Protein AF-A0A2D1U3M1-F1 (afdb_monomer_lite)

Secondary structure (DSSP, 8-state):
---EEEEEEETTTTEEEEEEE-S-SS--EEEEETTEEEEEE--SS---HHHHHHHHHHHHHHHHH--

Structure (mmCIF, N/CA/C/O backbone):
data_AF-A0A2D1U3M1-F1
#
_entry.id   AF-A0A2D1U3M1-F1
#
loop_
_atom_site.group_PDB
_atom_site.id
_atom_site.type_symbol
_atom_site.label_atom_id
_atom_site.label_alt_id
_atom_site.label_comp_id
_atom_site.label_asym_id
_atom_site.label_entity_id
_atom_site.label_seq_id
_atom_site.pdbx_PDB_ins_code
_atom_site.Cartn_x
_atom_site.Cartn_y
_atom_site.Cartn_z
_atom_site.occupancy
_atom_site.B_iso_or_equiv
_atom_site.auth_seq_id
_atom_site.auth_comp_id
_atom_site.auth_asym_id
_atom_site.auth_atom_id
_atom_site.pdbx_PDB_model_num
ATOM 1 N N . MET A 1 1 ? -11.731 15.206 -9.680 1.00 42.09 1 MET A N 1
ATOM 2 C CA . MET A 1 1 ? -12.234 13.832 -9.508 1.00 42.09 1 MET A CA 1
ATOM 3 C C . MET A 1 1 ? -12.047 13.521 -8.044 1.00 42.09 1 MET A C 1
ATOM 5 O O . MET A 1 1 ? -10.924 13.652 -7.576 1.00 42.09 1 MET A O 1
ATOM 9 N N . GLU A 1 2 ? -13.130 13.259 -7.321 1.00 45.34 2 GLU A N 1
ATOM 10 C CA . GLU A 1 2 ? -13.050 12.782 -5.939 1.00 45.34 2 GLU A CA 1
ATOM 11 C C . GLU A 1 2 ? -12.563 11.330 -6.001 1.00 45.34 2 GLU A C 1
ATOM 13 O O . GLU A 1 2 ? -13.138 10.514 -6.721 1.00 45.34 2 GLU A O 1
ATOM 18 N N . LEU A 1 3 ? -11.408 11.063 -5.390 1.00 52.72 3 LEU A N 1
ATOM 19 C CA . LEU A 1 3 ? -10.838 9.725 -5.291 1.00 52.72 3 LEU A CA 1
ATOM 20 C C . LEU A 1 3 ? -11.381 9.124 -3.993 1.00 52.72 3 LEU A C 1
ATOM 22 O O . LEU A 1 3 ? -10.962 9.533 -2.912 1.00 52.72 3 LEU A O 1
ATOM 26 N N . ASP A 1 4 ? -12.323 8.191 -4.092 1.00 59.59 4 ASP A N 1
ATOM 27 C CA . ASP A 1 4 ? -12.739 7.406 -2.935 1.00 59.59 4 ASP A CA 1
ATOM 28 C C . ASP A 1 4 ? -11.668 6.351 -2.649 1.00 59.59 4 ASP A C 1
ATOM 30 O O . ASP A 1 4 ? -11.293 5.551 -3.511 1.00 59.59 4 ASP A O 1
ATOM 34 N N . VAL A 1 5 ? -11.140 6.371 -1.429 1.00 63.00 5 VAL A N 1
ATOM 35 C CA . VAL A 1 5 ? -10.091 5.459 -0.979 1.00 63.00 5 VAL A CA 1
ATOM 36 C C . VAL A 1 5 ? -10.579 4.768 0.279 1.00 63.00 5 VAL A C 1
ATOM 38 O O . VAL A 1 5 ? -10.950 5.416 1.256 1.00 63.00 5 VAL A O 1
ATOM 41 N N . LEU A 1 6 ? -10.573 3.439 0.259 1.00 69.00 6 LEU A N 1
ATOM 42 C CA . LEU A 1 6 ? -10.928 2.626 1.407 1.00 69.00 6 LEU A CA 1
ATOM 43 C C . LEU A 1 6 ? -9.640 2.127 2.059 1.00 69.00 6 LEU A C 1
ATOM 45 O O . LEU A 1 6 ? -8.926 1.291 1.506 1.00 69.00 6 LEU A O 1
ATOM 49 N N . VAL A 1 7 ? -9.327 2.678 3.230 1.00 64.38 7 VAL A N 1
ATOM 50 C CA . VAL A 1 7 ? -8.163 2.281 4.028 1.00 64.38 7 VAL A CA 1
ATOM 51 C C . VAL A 1 7 ? -8.638 1.334 5.121 1.00 64.38 7 VAL A C 1
ATOM 53 O O . VAL A 1 7 ? -9.297 1.745 6.073 1.00 64.38 7 VAL A O 1
ATOM 56 N N . THR A 1 8 ? -8.303 0.054 4.991 1.00 69.06 8 THR A N 1
ATOM 57 C CA . THR A 1 8 ? -8.558 -0.941 6.037 1.00 69.06 8 THR A CA 1
ATOM 58 C C . THR A 1 8 ? -7.276 -1.166 6.822 1.00 69.06 8 THR A C 1
ATOM 60 O O . THR A 1 8 ? -6.308 -1.711 6.294 1.00 69.06 8 THR A O 1
ATOM 63 N N . SER A 1 9 ? -7.252 -0.766 8.092 1.00 60.75 9 SER A N 1
ATOM 64 C CA . SER A 1 9 ? -6.160 -1.119 8.997 1.00 60.75 9 SER A CA 1
ATOM 65 C C . SER A 1 9 ? -6.399 -2.503 9.606 1.00 60.75 9 SER A C 1
ATOM 67 O O . SER A 1 9 ? -7.524 -2.930 9.868 1.00 60.75 9 SER A O 1
ATOM 69 N N . SER A 1 10 ? -5.331 -3.264 9.791 1.00 60.28 10 SER A N 1
ATOM 70 C CA . SER A 1 10 ? -5.340 -4.581 10.422 1.00 60.28 10 SER A CA 1
ATOM 71 C C . SER 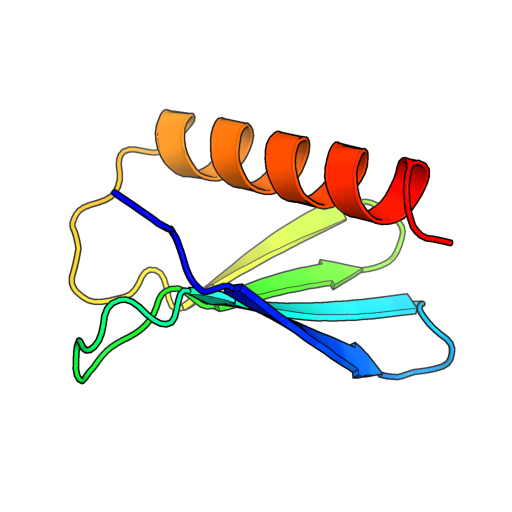A 1 10 ? -4.029 -4.777 11.180 1.00 60.28 10 SER A C 1
ATOM 73 O O . SER A 1 10 ? -3.048 -4.080 10.931 1.00 60.28 10 SER A O 1
ATOM 75 N N . ASP A 1 11 ? -4.008 -5.710 12.134 1.00 55.94 11 ASP A N 1
ATOM 76 C CA . ASP A 1 11 ? -2.801 -6.021 12.916 1.00 55.94 11 ASP A CA 1
ATOM 77 C C . ASP A 1 11 ? -2.244 -4.800 13.691 1.00 55.94 11 ASP A C 1
ATOM 79 O O . ASP A 1 11 ? -1.119 -4.372 13.474 1.00 55.94 11 ASP A O 1
ATOM 83 N N . ASN A 1 12 ? -3.041 -4.185 14.581 1.00 59.72 12 ASN A N 1
ATOM 84 C CA . ASN A 1 12 ? -2.629 -3.018 15.396 1.00 59.72 12 ASN A CA 1
ATOM 85 C C . ASN A 1 12 ? -1.985 -1.869 14.583 1.00 59.72 12 ASN A C 1
ATOM 87 O O . ASN A 1 12 ? -0.929 -1.362 14.956 1.00 59.72 12 ASN A O 1
ATOM 91 N N . CYS A 1 13 ? -2.590 -1.476 13.456 1.00 56.88 13 CYS A N 1
ATOM 92 C CA . CYS A 1 13 ? -2.060 -0.428 12.568 1.00 56.88 13 CYS A CA 1
ATOM 93 C C . CYS A 1 13 ? -0.676 -0.744 11.972 1.00 56.88 13 CYS A C 1
ATOM 95 O O . CYS A 1 13 ? 0.015 0.154 11.502 1.00 56.88 13 CYS A O 1
ATOM 97 N N . ARG A 1 14 ? -0.247 -2.012 11.982 1.00 55.53 14 ARG A N 1
ATOM 98 C CA . ARG A 1 14 ? 0.997 -2.440 11.325 1.00 55.53 14 ARG A CA 1
ATOM 99 C C . ARG A 1 14 ? 0.782 -2.847 9.879 1.00 55.53 14 ARG A C 1
ATOM 101 O O . ARG A 1 14 ? 1.762 -2.946 9.148 1.00 55.53 14 ARG A O 1
ATOM 108 N N . LYS A 1 15 ? -0.471 -3.101 9.492 1.00 57.94 15 LYS A N 1
ATOM 109 C CA . LYS A 1 15 ? -0.877 -3.426 8.129 1.00 57.94 15 LYS A CA 1
ATOM 110 C C . LYS A 1 15 ? -2.013 -2.519 7.701 1.00 57.94 15 LYS A C 1
ATOM 112 O O . LYS A 1 15 ? -3.040 -2.443 8.372 1.00 57.94 15 LYS A O 1
ATOM 117 N N . PHE A 1 16 ? -1.838 -1.865 6.566 1.00 64.69 16 PHE A N 1
ATOM 118 C CA . PHE A 1 16 ? -2.889 -1.083 5.926 1.00 64.69 16 PHE A CA 1
ATOM 119 C C . PHE A 1 16 ? -3.141 -1.678 4.562 1.00 64.69 16 PHE A C 1
ATOM 121 O O . PHE A 1 16 ? -2.192 -1.801 3.805 1.00 64.69 16 PHE A O 1
ATOM 128 N N . LYS A 1 17 ? -4.386 -2.038 4.264 1.00 66.25 17 LYS A N 1
ATOM 129 C CA . LYS A 1 17 ? -4.831 -2.367 2.916 1.00 66.25 17 LYS A CA 1
ATOM 130 C C . LYS A 1 17 ? -5.524 -1.136 2.357 1.00 66.25 17 LYS A C 1
ATOM 132 O O . LYS A 1 17 ? -6.511 -0.679 2.934 1.00 66.25 17 LYS A O 1
ATOM 137 N N . VAL A 1 18 ? -5.001 -0.598 1.267 1.00 63.88 18 VAL A N 1
ATOM 138 C CA . VAL A 1 18 ? -5.574 0.572 0.606 1.00 63.88 18 VAL A CA 1
ATOM 139 C C . VAL A 1 18 ? -6.181 0.136 -0.706 1.00 63.88 18 VAL A C 1
ATOM 141 O O . VAL A 1 18 ? -5.473 -0.360 -1.577 1.00 63.88 18 VAL A O 1
ATOM 144 N N . GLU A 1 19 ? -7.491 0.314 -0.819 1.00 66.25 19 GLU A N 1
ATOM 145 C CA . GLU A 1 19 ? -8.262 0.003 -2.015 1.00 66.25 19 GLU A CA 1
ATOM 146 C C . GLU A 1 19 ? -8.752 1.313 -2.618 1.00 66.25 19 GLU A C 1
ATOM 148 O O . GLU A 1 19 ? -9.536 2.043 -2.007 1.00 66.25 19 GLU A O 1
ATOM 153 N N . MET A 1 20 ? -8.288 1.629 -3.826 1.00 68.06 20 MET A N 1
ATOM 154 C CA . MET A 1 20 ? -8.870 2.739 -4.573 1.00 68.06 20 MET A CA 1
ATOM 155 C C . MET A 1 20 ? -10.236 2.312 -5.106 1.00 68.06 20 MET A C 1
ATOM 157 O O . MET A 1 20 ? -10.334 1.428 -5.959 1.00 68.06 20 MET A O 1
ATOM 161 N N . VAL A 1 21 ? -11.297 2.952 -4.618 1.00 64.06 21 VAL A N 1
ATOM 162 C CA . VAL A 1 21 ? -12.667 2.723 -5.077 1.00 64.06 21 VAL A CA 1
ATOM 163 C C . VAL A 1 21 ? -12.880 3.571 -6.326 1.00 64.06 21 VAL A C 1
ATOM 165 O O . VAL A 1 21 ? -13.498 4.628 -6.314 1.00 64.06 21 VAL A O 1
ATOM 168 N N . THR A 1 22 ? -12.335 3.105 -7.446 1.00 56.59 22 THR A N 1
ATOM 169 C CA . THR A 1 22 ? -12.498 3.763 -8.752 1.00 56.59 22 THR A CA 1
ATOM 170 C C . THR A 1 22 ? -13.812 3.387 -9.448 1.00 56.59 22 THR A C 1
ATOM 172 O O . THR A 1 22 ? -14.063 3.830 -10.569 1.00 56.59 22 THR A O 1
ATOM 175 N N . GLY A 1 23 ? -14.651 2.559 -8.809 1.00 57.16 23 GLY A N 1
ATOM 176 C CA . GLY A 1 23 ? -15.834 1.941 -9.421 1.00 57.16 23 GLY A CA 1
ATOM 177 C C . GLY A 1 23 ? -15.493 0.843 -10.438 1.00 57.16 23 GLY A C 1
ATOM 178 O O . GLY A 1 23 ? -16.382 0.342 -11.126 1.00 57.16 23 GLY A O 1
ATOM 179 N N . GLU A 1 24 ? -14.214 0.477 -10.552 1.00 58.81 24 GLU A N 1
ATOM 180 C CA . GLU A 1 24 ? -13.723 -0.561 -11.454 1.00 58.81 24 GLU A CA 1
ATOM 181 C C . GLU A 1 24 ? -13.789 -1.941 -10.779 1.00 58.81 24 GLU A C 1
ATOM 183 O O . GLU A 1 24 ? -13.641 -2.045 -9.561 1.00 58.81 24 GLU A O 1
ATOM 188 N N . PRO A 1 25 ? -13.999 -3.022 -11.553 1.00 67.62 25 PRO A N 1
ATOM 189 C CA . PRO A 1 25 ? -14.084 -4.376 -11.006 1.00 67.62 25 PRO A CA 1
ATOM 190 C C . PRO A 1 25 ? -12.750 -4.892 -10.446 1.00 67.62 25 PRO A C 1
ATOM 192 O O . PRO A 1 25 ? -12.747 -5.910 -9.760 1.00 67.62 25 PRO A O 1
ATOM 195 N N . ASP A 1 26 ? -11.636 -4.220 -10.750 1.00 72.19 26 ASP A N 1
ATOM 196 C CA . ASP A 1 26 ? -10.286 -4.655 -10.400 1.00 72.19 26 ASP A CA 1
ATOM 197 C C . ASP A 1 26 ? -9.478 -3.484 -9.797 1.00 72.19 26 ASP A C 1
ATOM 199 O O . ASP A 1 26 ? -8.827 -2.737 -10.537 1.00 72.19 26 ASP A O 1
ATOM 203 N N . PRO A 1 27 ? -9.588 -3.262 -8.472 1.00 72.44 27 PRO A N 1
ATOM 204 C CA . PRO A 1 27 ? -8.990 -2.118 -7.790 1.00 72.44 27 PRO A CA 1
ATOM 205 C C . PRO A 1 27 ? -7.487 -2.299 -7.566 1.00 72.44 27 PRO A C 1
ATOM 207 O O . PRO A 1 27 ? -6.984 -3.414 -7.481 1.00 72.44 27 PRO A O 1
ATOM 210 N N . ILE A 1 28 ? -6.768 -1.193 -7.391 1.00 76.62 28 ILE A N 1
ATOM 211 C CA . ILE A 1 28 ? -5.380 -1.233 -6.918 1.00 76.62 28 ILE A CA 1
ATOM 212 C C . ILE A 1 28 ? -5.388 -1.503 -5.413 1.00 76.62 28 ILE A C 1
ATOM 214 O O . ILE A 1 28 ? -6.093 -0.816 -4.671 1.00 76.62 28 ILE A O 1
ATOM 218 N N . VAL A 1 29 ? -4.595 -2.486 -4.984 1.00 78.50 29 VAL A N 1
ATOM 219 C CA . VAL A 1 29 ? -4.405 -2.871 -3.586 1.00 78.50 29 VAL A CA 1
ATOM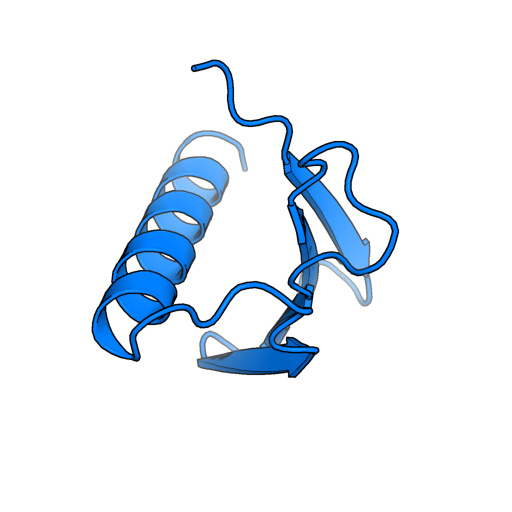 220 C C . VAL A 1 29 ? -2.950 -2.660 -3.198 1.00 78.50 29 VAL A C 1
ATOM 222 O O . VAL A 1 29 ? -2.051 -3.347 -3.694 1.00 78.50 29 VAL A O 1
ATOM 225 N N . LEU A 1 30 ? -2.732 -1.728 -2.274 1.00 81.12 30 LEU A N 1
ATOM 226 C CA . LEU A 1 30 ? -1.437 -1.511 -1.638 1.00 81.12 30 LEU A CA 1
ATOM 227 C C . LEU A 1 30 ? -1.475 -1.988 -0.194 1.00 81.12 30 LEU A C 1
ATOM 229 O O . LEU A 1 30 ? -2.466 -1.768 0.508 1.00 81.12 30 LEU A O 1
ATOM 233 N N . SER A 1 31 ? -0.374 -2.591 0.244 1.00 80.44 31 SER A N 1
ATOM 234 C CA . SER A 1 31 ? -0.142 -2.928 1.639 1.00 80.44 31 SER A CA 1
ATOM 235 C C . SER A 1 31 ? 1.035 -2.147 2.201 1.00 80.44 31 SER A C 1
ATOM 237 O O . SER A 1 31 ? 2.050 -2.001 1.528 1.00 80.44 31 SER A O 1
ATOM 239 N N . ARG A 1 32 ? 0.923 -1.658 3.436 1.00 80.75 32 ARG A N 1
ATOM 240 C CA . ARG A 1 32 ? 2.065 -1.104 4.176 1.00 80.75 32 ARG A CA 1
ATOM 241 C C . ARG A 1 32 ? 2.406 -1.997 5.352 1.00 80.75 32 ARG A C 1
ATOM 243 O O . ARG A 1 32 ? 1.526 -2.227 6.175 1.00 80.75 32 ARG A O 1
ATOM 250 N N . THR A 1 33 ? 3.652 -2.453 5.455 1.00 79.25 33 THR A N 1
ATOM 251 C CA . THR A 1 33 ? 4.153 -3.245 6.589 1.00 79.25 33 THR A CA 1
ATOM 252 C C . THR A 1 33 ? 5.460 -2.648 7.097 1.00 79.25 33 THR A C 1
ATOM 254 O O . THR A 1 33 ? 6.389 -2.460 6.325 1.00 79.25 33 THR A O 1
ATOM 257 N N . ASP A 1 34 ? 5.533 -2.339 8.395 1.00 78.88 34 ASP A N 1
ATOM 258 C CA . ASP A 1 34 ? 6.744 -1.798 9.051 1.00 78.88 34 ASP A CA 1
ATOM 259 C C . ASP A 1 34 ? 7.318 -0.522 8.388 1.00 78.88 34 ASP A C 1
ATOM 261 O O . ASP A 1 34 ? 8.500 -0.217 8.485 1.00 78.88 34 ASP A O 1
ATOM 265 N N . GLY A 1 35 ? 6.461 0.258 7.720 1.00 76.56 35 GLY A N 1
ATOM 266 C CA . GLY A 1 35 ? 6.848 1.488 7.023 1.00 76.56 35 GLY A CA 1
ATOM 267 C C . GLY A 1 35 ? 7.101 1.317 5.525 1.00 76.56 35 GLY A C 1
ATOM 268 O O . GLY A 1 35 ? 7.101 2.325 4.824 1.00 76.56 35 GLY A O 1
ATOM 269 N N . GLU A 1 36 ? 7.225 0.086 5.029 1.00 82.19 36 GLU A N 1
ATOM 270 C CA . GLU A 1 36 ? 7.432 -0.215 3.611 1.00 82.19 36 GLU A CA 1
ATOM 271 C C . GLU A 1 36 ? 6.102 -0.495 2.904 1.00 82.19 36 GLU A C 1
ATOM 273 O O . GLU A 1 36 ? 5.263 -1.251 3.406 1.00 82.19 36 GLU A O 1
ATOM 278 N N . TRP A 1 37 ? 5.913 0.116 1.735 1.00 83.44 37 TRP A N 1
ATOM 279 C CA . TRP A 1 37 ? 4.767 -0.131 0.866 1.00 83.44 37 TRP A CA 1
ATOM 280 C C . TRP A 1 37 ? 5.050 -1.276 -0.106 1.00 83.44 37 TRP A C 1
ATOM 282 O O . TRP A 1 37 ? 6.169 -1.486 -0.569 1.00 83.44 37 TRP A O 1
ATOM 292 N N . THR A 1 38 ? 4.028 -2.072 -0.393 1.00 84.06 38 THR A N 1
ATOM 293 C CA . THR A 1 38 ? 4.088 -3.190 -1.329 1.00 84.06 38 THR A CA 1
ATOM 294 C C . THR A 1 38 ? 2.797 -3.243 -2.132 1.00 84.06 38 THR A C 1
ATOM 296 O O . THR A 1 38 ? 1.699 -3.268 -1.569 1.00 84.06 38 THR A O 1
ATOM 299 N N . VAL A 1 39 ? 2.927 -3.298 -3.457 1.00 82.88 39 VAL A N 1
ATOM 300 C CA . VAL A 1 39 ? 1.797 -3.495 -4.369 1.00 82.88 39 VAL A CA 1
ATOM 301 C C . VAL A 1 39 ? 1.365 -4.960 -4.299 1.00 82.88 39 VAL A C 1
ATOM 303 O O . VAL A 1 39 ? 2.045 -5.833 -4.834 1.00 82.88 39 VAL A O 1
ATOM 306 N N . GLU A 1 40 ? 0.247 -5.242 -3.630 1.00 81.75 40 GLU A N 1
ATOM 307 C CA . GLU A 1 40 ? -0.322 -6.596 -3.596 1.00 81.75 40 GLU A CA 1
ATOM 308 C C . GLU A 1 40 ? -1.103 -6.895 -4.875 1.00 81.75 40 GLU A C 1
ATOM 310 O O . GLU A 1 40 ? -1.039 -8.006 -5.401 1.00 81.75 40 GLU A O 1
ATOM 315 N N . HIS A 1 41 ? -1.821 -5.894 -5.391 1.00 79.94 41 HIS A N 1
ATOM 316 C CA . HIS A 1 41 ? -2.572 -6.009 -6.633 1.00 79.94 41 HIS A CA 1
ATOM 317 C C . HIS A 1 41 ? -2.493 -4.693 -7.420 1.00 79.94 41 HIS A C 1
ATOM 319 O O . HIS A 1 41 ? -3.013 -3.680 -6.956 1.00 79.94 41 HIS A O 1
ATOM 325 N N . PRO A 1 42 ? -1.851 -4.661 -8.599 1.00 74.56 42 PRO A N 1
ATOM 326 C CA . PRO A 1 42 ? -1.705 -3.440 -9.400 1.00 74.56 42 PRO A CA 1
ATOM 327 C C . PRO A 1 42 ? -2.996 -3.023 -10.125 1.00 74.56 42 PRO A C 1
ATOM 329 O O . PRO A 1 42 ? -3.020 -1.992 -10.793 1.00 74.56 42 PRO A O 1
ATOM 332 N N . GLY A 1 43 ? -4.068 -3.813 -10.021 1.00 74.81 43 GLY A N 1
ATOM 333 C CA . GLY A 1 43 ? -5.312 -3.574 -10.741 1.00 74.81 43 GLY A CA 1
ATOM 334 C C . GLY A 1 43 ? -5.178 -3.726 -12.266 1.00 74.81 43 GLY A C 1
ATOM 335 O O . GLY A 1 43 ? -4.132 -4.091 -12.809 1.00 74.81 43 GLY A O 1
ATOM 336 N N . THR A 1 44 ? -6.252 -3.393 -12.984 1.00 71.56 44 THR A N 1
ATOM 337 C CA . THR A 1 44 ? -6.281 -3.395 -14.462 1.00 71.56 44 THR A CA 1
ATOM 338 C C . THR A 1 44 ? -5.799 -2.083 -15.071 1.00 71.56 44 THR A C 1
ATOM 340 O O . THR A 1 44 ? -5.494 -2.026 -16.267 1.00 71.56 44 THR A O 1
ATOM 343 N N . ARG A 1 45 ? -5.706 -1.011 -14.274 1.00 65.94 45 ARG A N 1
ATOM 344 C CA . ARG A 1 45 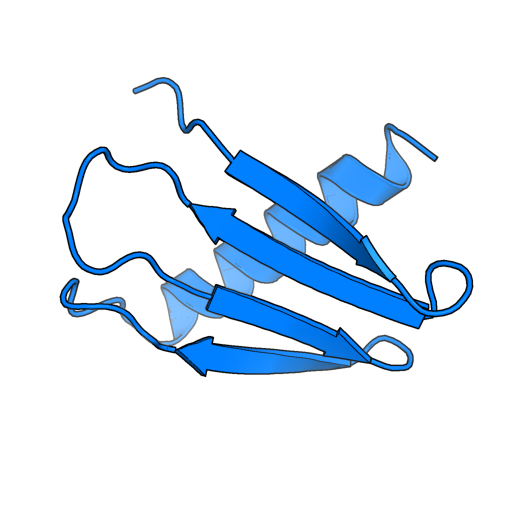? -5.107 0.241 -14.732 1.00 65.94 45 ARG A CA 1
ATOM 345 C C . ARG A 1 45 ? -3.607 0.049 -14.848 1.00 65.94 45 ARG A C 1
ATOM 347 O O . ARG A 1 45 ? -2.933 -0.262 -13.877 1.00 65.94 45 ARG A O 1
ATOM 354 N N . CYS A 1 46 ? -3.079 0.284 -16.044 1.00 62.50 46 CYS A N 1
ATOM 355 C CA . CYS A 1 46 ? -1.642 0.331 -16.275 1.00 62.50 46 CYS A CA 1
ATOM 356 C C . CYS A 1 46 ? -1.076 1.587 -15.591 1.00 62.50 46 CYS A C 1
ATOM 358 O O . CYS A 1 46 ? -0.900 2.628 -16.221 1.00 62.50 46 CYS A O 1
ATOM 360 N N . PHE A 1 47 ? -0.888 1.511 -14.274 1.00 70.50 47 PHE A N 1
ATOM 361 C CA . PHE A 1 47 ? -0.358 2.594 -13.464 1.00 70.50 47 PHE A CA 1
ATOM 362 C C . PHE A 1 47 ? 1.169 2.614 -13.617 1.00 70.50 47 PHE A C 1
ATOM 364 O O . PHE A 1 47 ? 1.805 1.564 -13.470 1.00 70.50 47 PHE A O 1
ATOM 371 N N . PRO A 1 48 ? 1.779 3.759 -13.964 1.00 75.44 48 PRO A N 1
ATOM 372 C CA . PRO A 1 48 ? 3.229 3.854 -14.033 1.00 75.44 48 PRO A CA 1
ATOM 373 C C . PRO A 1 48 ? 3.841 3.662 -12.632 1.00 75.44 48 PRO A C 1
ATOM 375 O O . PRO A 1 48 ? 3.187 3.999 -11.644 1.00 75.44 4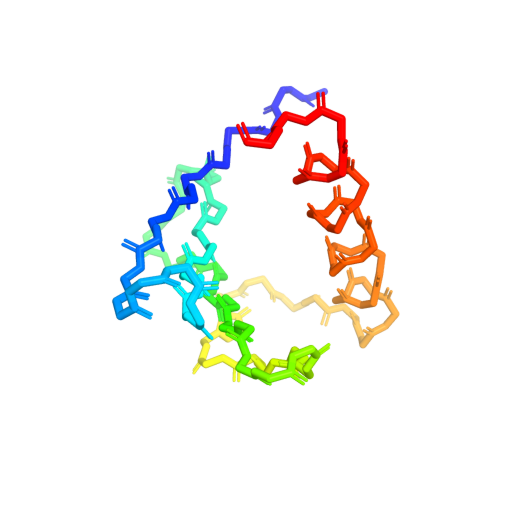8 PRO A O 1
ATOM 378 N N . PRO A 1 49 ? 5.094 3.176 -12.527 1.00 75.12 49 PRO A N 1
ATOM 379 C CA . PRO A 1 49 ? 5.786 2.989 -11.246 1.00 75.12 49 PRO A CA 1
ATOM 380 C C . PRO A 1 49 ? 5.758 4.246 -10.366 1.00 75.12 49 PRO A C 1
ATOM 382 O O . PRO A 1 49 ? 5.421 4.174 -9.191 1.00 75.12 49 PRO A O 1
ATOM 385 N N . GLU A 1 50 ? 5.992 5.404 -10.986 1.00 79.69 50 GLU A N 1
ATOM 386 C CA . GLU A 1 50 ? 5.973 6.727 -10.347 1.00 79.69 50 GLU A CA 1
ATOM 387 C C . GLU A 1 50 ? 4.605 7.061 -9.732 1.00 79.69 50 GLU A C 1
ATOM 389 O O . GLU A 1 50 ? 4.516 7.754 -8.724 1.00 79.69 50 GLU A O 1
ATOM 394 N N . GLY A 1 51 ? 3.522 6.540 -10.317 1.00 76.88 51 GLY A N 1
ATOM 395 C CA . GLY A 1 51 ? 2.174 6.735 -9.798 1.00 76.88 51 GLY A CA 1
ATOM 396 C C . GLY A 1 51 ? 1.960 6.023 -8.464 1.00 76.88 51 GLY A C 1
ATOM 397 O O . GLY A 1 51 ? 1.271 6.563 -7.601 1.00 76.88 51 GLY A O 1
ATOM 398 N N . TYR A 1 52 ? 2.549 4.838 -8.275 1.00 78.44 52 TYR A N 1
ATOM 399 C CA . TYR A 1 52 ? 2.449 4.125 -7.000 1.00 78.44 52 TYR A CA 1
ATOM 400 C C . TYR A 1 52 ? 3.165 4.893 -5.889 1.00 78.44 52 TYR A C 1
ATOM 402 O O . TYR A 1 52 ? 2.573 5.081 -4.836 1.00 78.44 52 TYR A O 1
ATOM 410 N N . GLU A 1 53 ? 4.357 5.438 -6.148 1.00 83.12 53 GLU A N 1
ATOM 411 C CA . GLU A 1 53 ? 5.084 6.265 -5.171 1.00 83.12 53 GLU A CA 1
ATOM 412 C C . GLU A 1 53 ? 4.298 7.521 -4.756 1.00 83.12 53 GLU A C 1
ATOM 414 O O . GLU A 1 53 ? 4.295 7.909 -3.585 1.00 83.12 53 GLU A O 1
ATOM 419 N N . ASP A 1 54 ? 3.621 8.173 -5.706 1.00 82.50 54 ASP A N 1
ATOM 420 C CA . ASP A 1 54 ? 2.745 9.313 -5.415 1.00 82.50 54 ASP A CA 1
ATOM 421 C C . ASP A 1 54 ? 1.539 8.891 -4.561 1.00 82.50 54 ASP A C 1
ATOM 423 O O . ASP A 1 54 ? 1.154 9.599 -3.627 1.00 82.50 54 ASP A O 1
ATOM 427 N N . LEU A 1 55 ? 0.979 7.706 -4.830 1.00 78.12 55 LEU A N 1
ATOM 428 C CA . LEU A 1 55 ? -0.128 7.151 -4.056 1.00 78.12 55 LEU A CA 1
ATOM 429 C C . LEU A 1 55 ? 0.291 6.831 -2.621 1.00 78.12 55 LEU A C 1
ATOM 431 O O . LEU A 1 55 ? -0.386 7.226 -1.67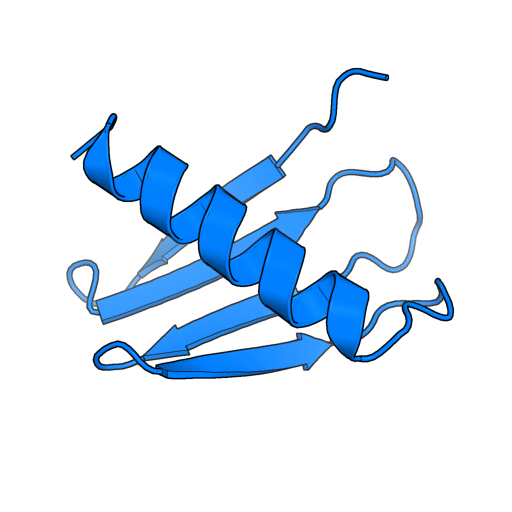5 1.00 78.12 55 LEU A O 1
ATOM 435 N N . GLU A 1 56 ? 1.423 6.153 -2.465 1.00 83.50 56 GLU A N 1
ATOM 436 C CA . GLU A 1 56 ? 2.029 5.811 -1.180 1.00 83.50 56 GLU A CA 1
ATOM 437 C C . GLU A 1 56 ? 2.249 7.067 -0.332 1.00 83.50 56 GLU A C 1
ATOM 439 O O . GLU A 1 56 ? 1.809 7.119 0.816 1.00 83.50 56 GLU A O 1
ATOM 444 N N . LYS A 1 57 ? 2.826 8.128 -0.918 1.00 83.81 57 LYS A N 1
ATOM 445 C CA . LYS A 1 57 ? 3.002 9.428 -0.248 1.00 83.81 57 LYS A CA 1
ATOM 446 C C . LYS A 1 57 ? 1.682 10.089 0.120 1.00 83.81 57 LYS A C 1
ATOM 448 O O . LYS A 1 57 ? 1.575 10.661 1.203 1.00 83.81 57 LYS A O 1
ATOM 453 N N . ALA A 1 58 ? 0.690 10.049 -0.766 1.00 81.50 58 ALA A N 1
ATOM 454 C CA . ALA A 1 58 ? -0.623 10.618 -0.488 1.00 81.50 58 ALA A CA 1
ATOM 455 C C . ALA A 1 58 ? -1.295 9.905 0.695 1.00 81.50 58 ALA A C 1
ATOM 457 O O . ALA A 1 58 ? -1.862 10.567 1.564 1.00 81.50 58 ALA A O 1
ATOM 458 N N . ILE A 1 59 ? -1.175 8.577 0.769 1.00 78.06 59 ILE A N 1
ATOM 459 C CA . ILE A 1 59 ? -1.697 7.789 1.886 1.00 78.06 59 ILE A CA 1
ATOM 460 C C . ILE A 1 59 ? -0.917 8.077 3.172 1.00 78.06 59 ILE A C 1
ATOM 462 O O . ILE A 1 59 ? -1.529 8.264 4.220 1.00 78.06 59 ILE A O 1
ATOM 466 N N . ASP A 1 60 ? 0.414 8.144 3.111 1.00 82.88 60 ASP A N 1
ATOM 467 C CA . ASP A 1 60 ? 1.248 8.494 4.264 1.00 82.88 60 ASP A CA 1
ATOM 468 C C . ASP A 1 60 ? 0.891 9.872 4.833 1.00 82.88 60 ASP A C 1
ATOM 470 O O . ASP A 1 60 ? 0.710 10.009 6.042 1.00 82.88 60 ASP A O 1
ATOM 474 N N . ASN A 1 61 ? 0.713 10.874 3.967 1.00 83.44 61 ASN A N 1
ATOM 475 C CA . ASN A 1 61 ? 0.265 12.205 4.375 1.00 83.44 61 ASN A CA 1
ATOM 476 C C . ASN A 1 61 ? -1.134 12.153 4.999 1.00 83.44 61 ASN A C 1
ATOM 478 O O . ASN A 1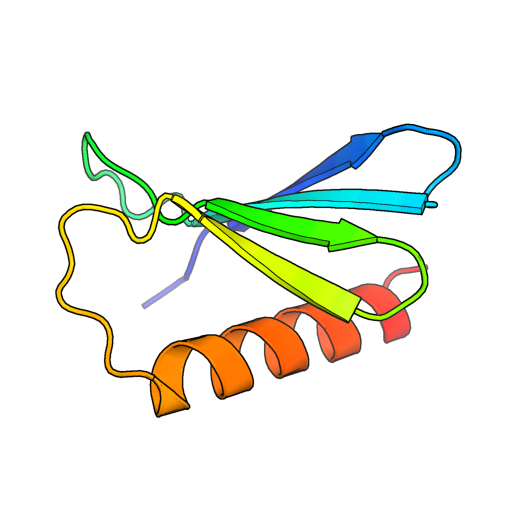 61 ? -1.343 12.713 6.071 1.00 83.44 61 ASN A O 1
ATOM 482 N N . TYR A 1 62 ? -2.070 11.429 4.379 1.00 77.19 62 TYR A N 1
ATOM 483 C CA . TYR A 1 62 ? -3.424 11.285 4.908 1.00 77.19 62 TYR A CA 1
ATOM 484 C C . TYR A 1 62 ? -3.438 10.651 6.307 1.00 77.19 62 TYR A C 1
ATOM 486 O O . TYR A 1 62 ? -4.130 11.154 7.191 1.00 77.19 62 TYR A O 1
ATOM 494 N N . LEU A 1 63 ? -2.655 9.589 6.525 1.00 73.88 63 LEU A N 1
ATOM 495 C CA . LEU A 1 63 ? -2.507 8.929 7.827 1.00 73.88 63 LEU A CA 1
ATOM 496 C C . LEU A 1 63 ? -1.791 9.818 8.856 1.00 73.88 63 LEU A C 1
ATOM 498 O O . LEU A 1 63 ? -2.121 9.769 10.037 1.00 73.88 63 LEU A O 1
ATOM 502 N N . ALA A 1 64 ? -0.830 10.643 8.433 1.00 77.88 64 ALA A N 1
ATOM 503 C CA . ALA A 1 64 ? -0.166 11.601 9.316 1.00 77.88 64 ALA A CA 1
ATOM 504 C C . ALA A 1 64 ? -1.111 12.730 9.769 1.00 77.88 64 ALA A C 1
ATOM 506 O O . ALA A 1 64 ? -1.012 13.200 10.902 1.00 77.88 64 ALA A O 1
ATOM 507 N N . GLU A 1 65 ? -2.028 13.158 8.897 1.00 76.75 65 GLU A N 1
ATOM 508 C CA . GLU A 1 65 ? -3.044 14.169 9.207 1.00 76.75 65 GLU A CA 1
ATOM 509 C C . GLU A 1 65 ? -4.263 13.593 9.955 1.00 76.75 65 GLU A C 1
ATOM 511 O O . GLU A 1 65 ? -4.964 14.341 10.638 1.00 76.75 65 GLU A O 1
ATOM 516 N N . ASN A 1 66 ? -4.503 12.278 9.868 1.00 64.38 66 ASN A N 1
ATOM 517 C CA . ASN A 1 66 ? -5.636 11.572 10.482 1.00 64.38 66 ASN A CA 1
ATOM 518 C C . ASN A 1 66 ? -5.152 10.330 11.270 1.00 64.38 66 ASN A C 1
ATOM 520 O O . ASN A 1 66 ? -5.290 9.210 10.769 1.00 64.38 66 ASN A O 1
ATOM 524 N N . PRO A 1 67 ? -4.561 10.524 12.468 1.00 59.25 67 PRO A N 1
ATOM 525 C CA . PRO A 1 67 ? -3.985 9.450 13.285 1.00 59.25 67 PRO A CA 1
ATOM 526 C C . PRO A 1 67 ? -5.014 8.513 13.934 1.00 59.25 67 PRO A C 1
ATOM 528 O O . PRO A 1 67 ? -6.147 8.959 14.234 1.00 59.25 67 PRO A O 1
#

Sequence (67 aa):
MELDVLVTSSDNCRKFKVEMVTGEPDPIVLSRTDGEWTVEHPGTRCFPPEGYEDLEKAIDNYLAENP

Foldseek 3Di:
DDWDWDWDADDVNQWIWIWTPPVDPWTFTWIHHPRDIDGPGRTPPPQDPVNVVVVSVVVVVVVVVPD

Organism: NCBI:txid363852

pLDDT: mean 70.87, std 10.28, range [42.09, 84.06]

Radius of gyration: 11.52 Å; chains: 1; bounding box: 23×21×32 Å